Protein AF-B0WUN4-F1 (afdb_monomer)

Foldseek 3Di:
DVLLVLLVVCLVCVVLLCPLCVLPVLLSLVLLVLLLVLLVVLLVLPDDDPPPDDPDDQRDDPNDTDPDPVVVVVCCCVPVVPPPPDPDSVVSNVVSSVSSVVSSVVSVVCVVDNDDDDPSSSVSSVVSSVSSCVVSVD

pLDDT: mean 80.89, std 12.35, range [46.59, 95.5]

Radius of gyration: 15.7 Å; Cα contacts (8 Å, |Δi|>4): 94; chains: 1; bounding box: 38×24×43 Å

Secondary structure (DSSP, 8-state):
-HHHHHHHHHHHHHHHHHTTGGGGHHHHHHHHHHHHHHHHHHHHTTS----PPP-PPPEEETTEEESSHHHHHHHHHHHTTTS---TTHHHHHHHHHHHHHHHHHHHHHHHHH-----HHHHHHHHHHHHHHHHHH--

Organism: Culex quinquefasciatus (NCBI:txid7176)

Mean predicted aligned error: 7.73 Å

Sequence (138 aa):
DEVIKQSRKFLDEFDSLLLHKELYRSLFLYTLESVRDDVVKLLQRFISLPTEPFQHGAIECCGISFEGKKEYTNHYQHVHNLKAVQSVTLCEMKLALAKIAIFQRTIHGYLRAGNLSSCEMIYFLKQVLKKLNNTIDF

Solvent-accessible surface area (backbone atoms only — not comparable to full-atom values): 8225 Å² total; per-residue (Å²): 109,70,62,48,53,42,41,48,52,49,58,75,45,41,68,70,49,54,76,62,35,81,88,44,41,61,66,49,49,52,53,48,51,56,42,40,53,53,51,50,60,52,46,52,75,80,43,95,62,86,80,75,75,81,79,76,71,74,47,60,54,96,92,40,75,36,96,45,72,67,62,45,51,50,49,44,56,62,69,56,62,71,73,69,86,62,92,52,70,56,55,54,45,52,50,33,53,49,53,52,48,54,45,43,51,47,53,51,51,37,69,74,74,58,86,79,86,50,75,66,42,54,50,42,51,51,54,46,46,51,55,42,50,70,58,68,82,105

Structure (mmCIF, N/CA/C/O backbone):
data_AF-B0WUN4-F1
#
_entry.id   AF-B0WUN4-F1
#
loop_
_atom_site.group_PDB
_atom_site.id
_atom_site.type_symbol
_atom_site.label_atom_id
_atom_site.label_alt_id
_atom_site.label_comp_id
_atom_site.label_asym_id
_atom_site.label_entity_id
_atom_site.label_seq_id
_atom_site.pdbx_PDB_ins_code
_atom_site.Cartn_x
_atom_site.Cartn_y
_atom_site.Cartn_z
_atom_site.occupancy
_atom_site.B_iso_or_equiv
_atom_site.auth_seq_id
_atom_site.auth_comp_id
_atom_site.auth_asym_id
_atom_site.auth_atom_id
_atom_site.pdbx_PDB_model_num
ATOM 1 N N . ASP A 1 1 ? 3.374 -7.869 -16.562 1.00 82.00 1 ASP A N 1
ATOM 2 C CA . ASP A 1 1 ? 4.137 -7.627 -15.324 1.00 82.00 1 ASP A CA 1
ATOM 3 C C . ASP A 1 1 ? 3.173 -7.676 -14.141 1.00 82.00 1 ASP A C 1
ATOM 5 O O . ASP A 1 1 ? 2.115 -7.052 -14.210 1.00 82.00 1 ASP A O 1
ATOM 9 N N . GLU A 1 2 ? 3.485 -8.464 -13.112 1.00 89.69 2 GLU A N 1
ATOM 10 C CA . GLU A 1 2 ? 2.607 -8.668 -11.952 1.00 89.69 2 GLU A CA 1
ATOM 11 C C . GLU A 1 2 ? 2.456 -7.391 -11.111 1.00 89.69 2 GLU A C 1
ATOM 13 O O . GLU A 1 2 ? 1.362 -7.130 -10.616 1.00 89.69 2 GLU A O 1
ATOM 18 N N . VAL A 1 3 ? 3.487 -6.536 -11.021 1.00 91.00 3 VAL A N 1
ATOM 19 C CA . VAL A 1 3 ? 3.372 -5.260 -10.289 1.00 91.00 3 VAL A CA 1
ATOM 20 C C . VAL A 1 3 ? 2.348 -4.355 -10.952 1.00 91.00 3 VAL A C 1
ATOM 22 O O . VAL A 1 3 ? 1.458 -3.847 -10.282 1.00 91.00 3 VAL A O 1
ATOM 25 N N . ILE A 1 4 ? 2.414 -4.210 -12.278 1.00 92.56 4 ILE A N 1
ATOM 26 C CA . ILE A 1 4 ? 1.467 -3.389 -13.048 1.00 92.56 4 ILE A CA 1
ATOM 27 C C . ILE A 1 4 ? 0.032 -3.875 -12.829 1.00 92.56 4 ILE A C 1
ATOM 29 O O . ILE A 1 4 ? -0.871 -3.075 -12.580 1.00 92.56 4 ILE A O 1
ATOM 33 N N . LYS A 1 5 ? -0.176 -5.194 -12.899 1.00 94.62 5 LYS A N 1
ATOM 34 C CA . LYS A 1 5 ? -1.486 -5.820 -12.699 1.00 94.62 5 LYS A CA 1
ATOM 35 C C . LYS A 1 5 ? -2.023 -5.567 -11.290 1.00 94.62 5 LYS A C 1
ATOM 37 O O . LYS A 1 5 ? -3.175 -5.163 -11.145 1.00 94.62 5 LYS A O 1
ATOM 42 N N . GLN A 1 6 ? -1.200 -5.776 -10.264 1.00 94.62 6 GLN A N 1
ATOM 43 C CA . GLN A 1 6 ? -1.613 -5.588 -8.874 1.00 94.62 6 GLN A CA 1
ATOM 44 C C . GLN A 1 6 ? -1.797 -4.109 -8.522 1.00 94.62 6 GLN A C 1
ATOM 46 O O . GLN A 1 6 ? -2.730 -3.791 -7.795 1.00 94.62 6 GLN A O 1
ATOM 51 N N . SER A 1 7 ? -0.996 -3.194 -9.076 1.00 93.38 7 SER A N 1
ATOM 52 C CA . SER A 1 7 ? -1.190 -1.749 -8.900 1.00 93.38 7 SER A CA 1
ATOM 53 C C . SER A 1 7 ? -2.503 -1.262 -9.510 1.00 93.38 7 SER A C 1
ATOM 55 O O . SER A 1 7 ? -3.209 -0.500 -8.859 1.00 93.38 7 SER A O 1
ATOM 57 N N . ARG A 1 8 ? -2.872 -1.722 -10.717 1.00 94.25 8 ARG A N 1
ATOM 58 C CA . ARG A 1 8 ? -4.189 -1.412 -11.309 1.00 94.25 8 ARG A CA 1
ATOM 59 C C . ARG A 1 8 ? -5.323 -1.926 -10.443 1.00 94.25 8 ARG A C 1
ATOM 61 O O . ARG A 1 8 ? -6.168 -1.149 -10.023 1.00 94.25 8 ARG A O 1
ATOM 68 N N . LYS A 1 9 ? -5.273 -3.213 -10.096 1.00 93.50 9 LYS A N 1
ATOM 69 C CA . LYS A 1 9 ? -6.289 -3.833 -9.246 1.00 93.50 9 LYS A CA 1
ATOM 70 C C . LYS A 1 9 ? -6.431 -3.105 -7.907 1.00 93.50 9 LYS A C 1
ATOM 72 O O . LYS A 1 9 ? -7.543 -2.874 -7.450 1.00 93.50 9 LYS A O 1
ATOM 77 N N . PHE A 1 10 ? -5.312 -2.725 -7.292 1.00 92.44 10 PHE A N 1
ATOM 78 C CA . PHE A 1 10 ? -5.317 -1.968 -6.047 1.00 92.44 10 PHE A CA 1
ATOM 79 C C . PHE A 1 10 ? -5.990 -0.604 -6.214 1.00 92.44 10 PHE A C 1
ATOM 81 O O . PHE A 1 10 ? -6.792 -0.241 -5.366 1.00 92.44 10 PHE A O 1
ATOM 88 N N . LEU A 1 11 ? -5.711 0.123 -7.303 1.00 92.00 11 LEU A N 1
ATOM 89 C CA . LEU A 1 11 ? -6.340 1.414 -7.607 1.00 92.00 11 LEU A CA 1
ATOM 90 C C . LEU A 1 11 ? -7.850 1.297 -7.828 1.00 92.00 11 LEU A C 1
ATOM 92 O O . LEU A 1 11 ? -8.598 2.092 -7.253 1.00 92.00 11 LEU A O 1
ATOM 96 N N . ASP A 1 12 ? -8.267 0.312 -8.625 1.00 92.38 12 ASP A N 1
ATOM 97 C CA . ASP A 1 12 ? -9.668 0.063 -8.980 1.00 92.38 12 ASP A CA 1
ATOM 98 C C . ASP A 1 12 ? -10.495 -0.307 -7.744 1.00 92.38 12 ASP A C 1
ATOM 100 O O . ASP A 1 12 ? -11.625 0.140 -7.569 1.00 92.38 12 ASP A O 1
ATOM 104 N N . GLU A 1 13 ? -9.914 -1.103 -6.845 1.00 89.06 13 GLU A N 1
ATOM 105 C CA . GLU A 1 13 ? -10.585 -1.542 -5.625 1.00 89.06 13 GLU A CA 1
ATOM 106 C C . GLU A 1 13 ? -10.420 -0.546 -4.467 1.00 89.06 13 GLU A C 1
ATOM 108 O O . GLU A 1 13 ? -11.121 -0.677 -3.464 1.00 89.06 13 GLU A O 1
ATOM 113 N N . PHE A 1 14 ? -9.538 0.453 -4.576 1.00 86.81 14 PHE A N 1
ATOM 114 C CA . PHE A 1 14 ? -9.107 1.275 -3.442 1.00 86.81 14 PHE A CA 1
ATOM 115 C C . PHE A 1 14 ? -10.263 1.961 -2.715 1.00 86.81 14 PHE A C 1
ATOM 117 O O . PHE A 1 14 ? -10.326 1.910 -1.493 1.00 86.81 14 PHE A O 1
ATOM 124 N N . ASP A 1 15 ? -11.207 2.551 -3.449 1.00 82.75 15 ASP A N 1
ATOM 125 C CA . ASP A 1 15 ? -12.328 3.272 -2.831 1.00 82.75 15 ASP A CA 1
ATOM 126 C C . ASP A 1 15 ? -13.252 2.314 -2.070 1.00 82.75 15 ASP A C 1
ATOM 128 O O . ASP A 1 15 ? -13.751 2.647 -0.998 1.00 82.75 15 ASP A O 1
ATOM 132 N N . SER A 1 16 ? -13.386 1.074 -2.556 1.00 81.75 16 SER A N 1
ATOM 133 C CA . SER A 1 16 ? -14.114 0.024 -1.838 1.00 81.75 16 SER A CA 1
ATOM 134 C C . SER A 1 16 ? -13.403 -0.419 -0.555 1.00 81.75 16 SER A C 1
ATOM 136 O O . SER A 1 16 ? -14.066 -0.790 0.411 1.00 8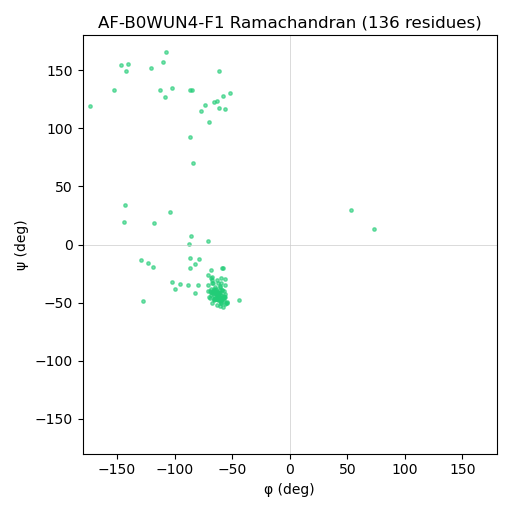1.75 16 SER A O 1
ATOM 138 N N . LEU A 1 17 ? -12.066 -0.327 -0.498 1.00 79.44 17 LEU A N 1
ATOM 139 C CA . LEU A 1 17 ? -11.302 -0.611 0.723 1.00 79.44 17 LEU A CA 1
ATOM 140 C C . LEU A 1 17 ? -11.582 0.428 1.818 1.00 79.44 17 LEU A C 1
ATOM 142 O O . LEU A 1 17 ? -11.479 0.103 2.998 1.00 79.44 17 LEU A O 1
ATOM 146 N N . LEU A 1 18 ? -11.940 1.661 1.440 1.00 77.50 18 LEU A N 1
ATOM 147 C CA . LEU A 1 18 ? -12.175 2.765 2.374 1.00 77.50 18 LEU A CA 1
ATOM 148 C C . LEU A 1 18 ? -13.573 2.760 3.006 1.00 77.50 18 LEU A C 1
ATOM 150 O O . LEU A 1 18 ? -13.759 3.413 4.032 1.00 77.50 18 LEU A O 1
ATOM 154 N N . LEU A 1 19 ? -14.541 2.028 2.440 1.00 70.94 19 LEU A N 1
ATOM 155 C CA . LEU A 1 19 ? -15.954 2.054 2.859 1.00 70.94 19 LEU A CA 1
ATOM 156 C C . LEU A 1 19 ? -16.176 1.735 4.347 1.00 70.94 19 LEU A C 1
ATOM 158 O O . LEU A 1 19 ? -17.111 2.252 4.950 1.00 70.94 19 LEU A O 1
ATOM 162 N N . HIS A 1 20 ? -15.303 0.928 4.956 1.00 64.31 20 HIS A N 1
ATOM 163 C CA . HIS A 1 20 ? -15.442 0.484 6.351 1.00 64.31 20 HIS A CA 1
ATOM 164 C C . HIS A 1 20 ? -14.292 0.951 7.253 1.00 64.31 20 HIS A C 1
ATOM 166 O O . HIS A 1 20 ? -14.078 0.387 8.328 1.00 64.31 20 HIS A O 1
ATOM 172 N N . LYS A 1 21 ? -13.539 1.979 6.829 1.00 65.94 21 LYS A N 1
ATOM 173 C CA . LYS A 1 21 ? -12.326 2.428 7.530 1.00 65.94 21 LYS A CA 1
ATOM 174 C C . LYS A 1 21 ? -12.588 2.928 8.954 1.00 65.94 21 LYS A C 1
ATOM 176 O O . LYS A 1 21 ? -11.747 2.719 9.816 1.00 65.94 21 LYS A O 1
ATOM 181 N N . GLU A 1 22 ? -13.745 3.537 9.228 1.00 63.88 22 GLU A N 1
ATOM 182 C CA . GLU A 1 22 ? -14.013 4.218 10.509 1.00 63.88 22 GLU A CA 1
ATOM 183 C C . GLU A 1 22 ? -14.110 3.266 11.709 1.00 63.88 22 GLU A C 1
ATOM 185 O O . GLU A 1 22 ? -13.710 3.628 12.811 1.00 63.88 22 GLU A O 1
ATOM 190 N N . LEU A 1 23 ? -14.561 2.022 11.510 1.00 59.84 23 LEU A N 1
ATOM 191 C CA . LEU A 1 23 ? -14.624 1.037 12.599 1.00 59.84 23 LEU A CA 1
ATOM 192 C C . LEU A 1 23 ? -13.228 0.605 13.072 1.00 59.84 23 LEU A C 1
ATOM 194 O O . LEU A 1 23 ? -13.076 0.124 14.193 1.00 59.84 23 LEU A O 1
ATOM 198 N N . TYR A 1 24 ? -12.215 0.777 12.217 1.00 64.69 24 TYR A N 1
ATOM 199 C CA . TYR A 1 24 ? -10.881 0.201 12.372 1.00 64.69 24 TYR A CA 1
ATOM 200 C C . TYR A 1 24 ? -9.774 1.149 11.907 1.00 64.69 24 TYR A C 1
ATOM 202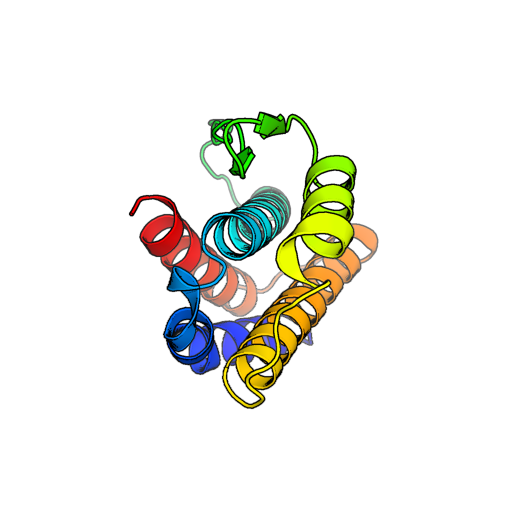 O O . TYR A 1 24 ? -8.742 0.721 11.380 1.00 64.69 24 TYR A O 1
ATOM 210 N N . ARG A 1 25 ? -10.012 2.447 12.115 1.00 71.69 25 ARG A N 1
ATOM 211 C CA . ARG A 1 25 ? -9.272 3.547 11.495 1.00 71.69 25 ARG A CA 1
ATOM 212 C C . ARG A 1 25 ? -7.772 3.455 11.744 1.00 71.69 25 ARG A C 1
ATOM 214 O O . ARG A 1 25 ? -7.021 3.452 10.776 1.00 71.69 25 ARG A O 1
ATOM 221 N N . SER A 1 26 ? -7.338 3.278 12.993 1.00 72.88 26 SER A N 1
ATOM 222 C CA . SER A 1 26 ? -5.906 3.229 13.328 1.00 72.88 26 SER A CA 1
ATOM 223 C C . SER A 1 26 ? -5.178 2.054 12.655 1.00 72.88 26 SER A C 1
ATOM 225 O O . SER A 1 26 ? -4.116 2.247 12.071 1.00 72.88 26 SER A O 1
ATOM 227 N N . LEU A 1 27 ? -5.764 0.846 12.646 1.00 76.44 27 LEU A N 1
ATOM 228 C CA . LEU A 1 27 ? -5.149 -0.333 12.011 1.00 76.44 27 LEU A CA 1
ATOM 229 C C . LEU A 1 27 ? -5.097 -0.184 10.498 1.00 76.44 27 LEU A C 1
ATOM 231 O O . LEU A 1 27 ? -4.116 -0.564 9.854 1.00 76.44 27 LEU A O 1
ATOM 235 N N . PHE A 1 28 ? -6.173 0.343 9.932 1.00 79.62 28 PHE A N 1
ATOM 236 C CA . PHE A 1 28 ? -6.294 0.535 8.504 1.00 79.62 28 PHE A CA 1
ATOM 237 C C . PHE A 1 28 ? -5.309 1.597 8.000 1.00 79.62 28 PHE A C 1
ATOM 239 O O . PHE A 1 28 ? -4.526 1.303 7.097 1.00 79.62 28 PHE A O 1
ATOM 246 N N . LEU A 1 29 ? -5.279 2.777 8.630 1.00 81.31 29 LEU A N 1
ATOM 247 C CA . LEU A 1 29 ? -4.344 3.860 8.307 1.00 81.31 29 LEU A CA 1
ATOM 248 C C . LEU A 1 29 ? -2.897 3.393 8.419 1.00 81.31 29 LEU A C 1
ATOM 250 O O . LEU A 1 29 ? -2.142 3.521 7.460 1.00 81.31 29 LEU A O 1
ATOM 254 N N . TYR A 1 30 ? -2.548 2.728 9.518 1.00 81.00 30 TYR A N 1
ATOM 255 C CA . TYR A 1 30 ? -1.201 2.204 9.696 1.00 81.00 30 TYR A CA 1
ATOM 256 C C . TYR A 1 30 ? -0.807 1.177 8.618 1.00 81.00 30 TYR A C 1
ATOM 258 O O . TYR A 1 30 ? 0.331 1.117 8.143 1.00 81.00 30 TYR A O 1
ATOM 266 N N . THR A 1 31 ? -1.759 0.345 8.188 1.00 84.94 31 THR A N 1
ATOM 267 C CA . THR A 1 31 ? -1.520 -0.601 7.092 1.00 84.94 31 THR A CA 1
ATOM 268 C C . THR A 1 31 ? -1.273 0.138 5.772 1.00 84.94 31 THR A C 1
ATOM 270 O O . THR A 1 31 ? -0.378 -0.258 5.024 1.00 84.94 31 THR A O 1
ATOM 273 N N . LEU A 1 32 ? -2.012 1.217 5.495 1.00 88.62 32 LEU A N 1
ATOM 274 C CA . LEU A 1 32 ? -1.802 2.050 4.310 1.00 88.62 32 LEU A CA 1
ATOM 275 C C . LEU A 1 32 ? -0.464 2.796 4.346 1.00 88.62 32 LEU A C 1
ATOM 277 O O . LEU A 1 32 ? 0.222 2.818 3.327 1.00 88.62 32 LEU A O 1
ATOM 281 N N . GLU A 1 33 ? -0.056 3.340 5.493 1.00 87.25 33 GLU A N 1
ATOM 282 C CA . GLU A 1 33 ? 1.255 3.980 5.682 1.00 87.25 33 GLU A CA 1
ATOM 283 C C . GLU A 1 33 ? 2.400 3.017 5.370 1.00 87.25 33 GLU A C 1
ATOM 285 O O . GLU A 1 33 ? 3.297 3.332 4.588 1.00 87.25 33 GLU A O 1
ATOM 290 N N . SER A 1 34 ? 2.317 1.792 5.892 1.00 88.12 34 SER A N 1
ATOM 291 C CA . SER A 1 34 ? 3.306 0.753 5.612 1.00 88.12 34 SER A CA 1
ATOM 292 C C . SER A 1 34 ? 3.409 0.442 4.112 1.00 88.12 34 SER A C 1
ATOM 294 O O . SER A 1 34 ? 4.510 0.240 3.605 1.00 88.12 34 SER A O 1
ATOM 296 N N . VAL A 1 35 ? 2.286 0.421 3.386 1.00 92.00 35 VAL A N 1
ATOM 297 C CA . VAL A 1 35 ? 2.281 0.219 1.928 1.00 92.00 35 VAL A CA 1
ATOM 298 C C . VAL A 1 35 ? 2.826 1.439 1.190 1.00 92.00 35 VAL A C 1
ATOM 300 O O . VAL A 1 35 ? 3.570 1.277 0.223 1.00 92.00 35 VAL A O 1
ATOM 303 N N . ARG A 1 36 ? 2.487 2.651 1.641 1.00 91.88 36 ARG A N 1
ATOM 304 C CA . ARG A 1 36 ? 2.995 3.920 1.098 1.00 91.88 36 ARG A CA 1
ATOM 305 C C . ARG A 1 36 ? 4.519 3.924 1.112 1.00 91.88 36 ARG A C 1
ATOM 307 O O . ARG A 1 36 ? 5.133 4.156 0.075 1.00 91.88 36 ARG A O 1
ATOM 314 N N . ASP A 1 37 ? 5.115 3.578 2.247 1.00 90.00 37 ASP A N 1
ATOM 315 C CA . ASP A 1 37 ? 6.562 3.453 2.415 1.00 90.00 37 ASP A CA 1
ATOM 316 C C . ASP A 1 37 ? 7.193 2.465 1.431 1.00 90.00 37 ASP A C 1
ATOM 318 O O . ASP A 1 37 ? 8.222 2.756 0.820 1.00 90.00 37 ASP A O 1
ATOM 322 N N . ASP A 1 38 ? 6.581 1.294 1.258 1.00 92.94 38 ASP A N 1
ATOM 323 C CA . ASP A 1 38 ? 7.081 0.274 0.336 1.00 92.94 38 ASP A CA 1
ATOM 324 C C . ASP A 1 38 ? 7.009 0.745 -1.126 1.00 92.94 38 ASP A C 1
ATOM 326 O O . ASP A 1 38 ? 7.939 0.515 -1.904 1.00 92.94 38 ASP A O 1
ATOM 330 N N . VAL A 1 39 ? 5.938 1.453 -1.500 1.00 92.62 39 VAL A N 1
ATOM 331 C CA . VAL A 1 39 ? 5.776 2.048 -2.835 1.00 92.62 39 VAL A CA 1
ATOM 332 C C . VAL A 1 39 ? 6.790 3.171 -3.069 1.00 92.62 39 VAL A C 1
ATOM 334 O O . VAL A 1 39 ? 7.388 3.222 -4.145 1.00 92.62 39 VAL A O 1
ATOM 337 N N . VAL A 1 40 ? 7.037 4.035 -2.077 1.00 91.69 40 VAL A N 1
ATOM 338 C CA . VAL A 1 40 ? 8.076 5.079 -2.148 1.00 91.69 40 VAL A CA 1
ATOM 339 C C . VAL A 1 40 ? 9.449 4.449 -2.350 1.00 91.69 40 VAL A C 1
ATOM 341 O O . VAL A 1 40 ? 10.148 4.818 -3.292 1.00 91.69 40 VAL A O 1
ATOM 344 N N . LYS A 1 41 ? 9.811 3.453 -1.530 1.00 91.31 41 LYS A N 1
ATOM 345 C CA . LYS A 1 41 ? 11.084 2.724 -1.653 1.00 91.31 41 LYS A CA 1
ATOM 346 C C . LYS A 1 41 ? 11.247 2.100 -3.033 1.00 91.31 41 LYS A C 1
ATOM 348 O O . LYS A 1 41 ? 12.343 2.111 -3.587 1.00 91.31 41 LYS A O 1
ATOM 353 N N . LEU A 1 42 ? 10.170 1.547 -3.595 1.00 91.50 42 LEU A N 1
ATOM 354 C CA . LEU A 1 42 ? 10.208 0.947 -4.923 1.00 91.50 42 LEU A CA 1
ATOM 355 C C . LEU A 1 42 ? 10.400 2.003 -6.015 1.00 91.50 42 LEU A C 1
ATOM 357 O O . LEU A 1 42 ? 11.245 1.826 -6.888 1.00 91.50 42 LEU A O 1
ATOM 361 N N . LEU A 1 43 ? 9.657 3.108 -5.961 1.00 90.94 43 LEU A N 1
ATOM 362 C CA . LEU A 1 43 ? 9.795 4.203 -6.921 1.00 90.94 43 LEU A CA 1
ATOM 363 C C . LEU A 1 43 ? 11.189 4.844 -6.860 1.00 90.94 43 LEU A C 1
ATOM 365 O O . LEU A 1 43 ? 11.781 5.079 -7.909 1.00 90.94 43 LEU A O 1
ATOM 369 N N . GLN A 1 44 ? 11.748 5.049 -5.664 1.00 90.44 44 GLN A N 1
ATOM 370 C CA . GLN A 1 44 ? 13.090 5.615 -5.465 1.00 90.44 44 GLN A CA 1
ATOM 371 C C . GLN A 1 44 ? 14.212 4.808 -6.138 1.00 90.44 44 GLN A C 1
ATOM 373 O O . GLN A 1 44 ? 15.279 5.356 -6.401 1.00 90.44 44 GLN A O 1
ATOM 378 N N . ARG A 1 45 ? 13.992 3.525 -6.462 1.00 89.00 45 ARG A N 1
ATOM 379 C CA . ARG A 1 45 ? 14.965 2.731 -7.235 1.00 89.00 45 ARG A CA 1
ATOM 380 C C . ARG A 1 45 ? 15.064 3.137 -8.698 1.00 89.00 45 ARG A C 1
ATOM 382 O O . ARG A 1 45 ? 16.086 2.880 -9.323 1.00 89.00 45 ARG A O 1
ATOM 389 N N . PHE A 1 46 ? 13.995 3.699 -9.251 1.00 88.12 46 PHE A N 1
ATOM 390 C CA . PHE A 1 46 ? 13.863 3.930 -10.689 1.00 88.12 46 PHE A CA 1
ATOM 391 C C . PHE A 1 46 ? 13.711 5.405 -11.047 1.00 88.12 46 PHE A C 1
ATOM 393 O O . PHE A 1 46 ? 13.948 5.782 -12.192 1.00 88.12 46 PHE A O 1
ATOM 400 N N . ILE A 1 47 ? 13.315 6.243 -10.088 1.00 86.62 47 ILE A N 1
ATOM 401 C CA . ILE A 1 47 ? 13.139 7.681 -10.270 1.00 86.62 47 ILE A CA 1
ATOM 402 C C . ILE A 1 47 ? 13.637 8.453 -9.047 1.00 86.62 47 ILE A C 1
ATOM 404 O O . ILE A 1 47 ? 13.624 7.949 -7.926 1.00 86.62 47 ILE A O 1
ATOM 408 N N . SER A 1 48 ? 14.003 9.717 -9.248 1.00 79.25 48 SER A N 1
ATOM 409 C CA . SER A 1 48 ? 14.241 10.647 -8.143 1.00 79.25 48 SER A CA 1
ATOM 410 C C . SER A 1 48 ? 12.907 11.062 -7.514 1.00 79.25 48 SER A C 1
ATOM 412 O O . SER A 1 48 ? 12.045 11.629 -8.188 1.00 79.25 48 SER A O 1
ATOM 414 N N . LEU A 1 49 ? 12.738 10.782 -6.223 1.00 72.94 49 LEU A N 1
ATOM 415 C CA . LEU A 1 49 ? 11.642 11.285 -5.391 1.00 72.94 49 LEU A CA 1
ATOM 416 C C . LEU A 1 49 ? 12.220 12.081 -4.215 1.00 72.94 49 LEU A C 1
ATOM 418 O O . LEU A 1 49 ? 13.326 11.753 -3.777 1.00 72.94 49 LEU A O 1
ATOM 422 N N . PRO A 1 50 ? 11.486 13.074 -3.674 1.00 66.69 50 PRO A N 1
ATOM 423 C CA . PRO A 1 50 ? 11.849 13.707 -2.411 1.00 66.69 50 PRO A CA 1
ATOM 424 C C . PRO A 1 50 ? 12.078 12.637 -1.337 1.00 66.69 50 PRO A C 1
ATOM 426 O O . PRO A 1 50 ? 11.271 11.720 -1.178 1.00 66.69 50 PRO A O 1
ATOM 429 N N . THR A 1 51 ? 13.207 12.723 -0.642 1.00 58.81 51 THR A N 1
ATOM 430 C CA . THR A 1 51 ? 13.623 11.785 0.412 1.00 58.81 51 THR A CA 1
ATOM 431 C C . THR A 1 51 ? 13.066 12.139 1.782 1.00 58.81 51 THR A C 1
ATOM 433 O O . THR A 1 51 ? 13.460 11.509 2.761 1.00 58.81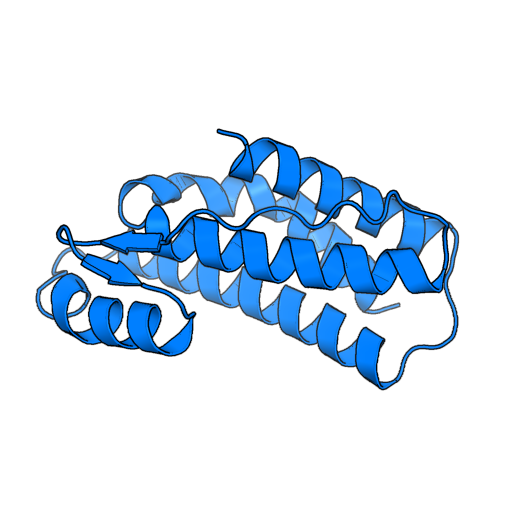 51 THR A O 1
ATOM 436 N N . GLU A 1 52 ? 12.174 13.128 1.871 1.00 60.78 52 GLU A N 1
ATOM 437 C CA . GLU A 1 52 ? 11.588 13.530 3.144 1.00 60.78 52 GLU A CA 1
ATOM 438 C C . GLU A 1 52 ? 10.921 12.316 3.800 1.00 60.78 52 GLU A C 1
ATOM 440 O O . GLU A 1 52 ? 10.011 11.712 3.218 1.00 60.78 52 GLU A O 1
ATOM 445 N N . PRO A 1 53 ? 11.412 11.892 4.977 1.00 56.78 53 PRO A N 1
ATOM 446 C CA . PRO A 1 53 ? 10.813 10.781 5.678 1.00 56.78 53 PRO A CA 1
ATOM 447 C C . PRO A 1 53 ? 9.417 11.220 6.093 1.00 56.78 53 PRO A C 1
ATOM 449 O O . PRO A 1 53 ? 9.250 12.216 6.797 1.00 56.78 53 PRO A O 1
ATOM 452 N N . PHE A 1 54 ? 8.409 10.472 5.660 1.00 59.53 54 PHE A N 1
ATOM 453 C CA . PHE A 1 54 ? 7.077 10.653 6.204 1.00 59.53 54 PHE A CA 1
ATOM 454 C C . PHE A 1 54 ? 7.144 10.343 7.695 1.00 59.53 54 PHE A C 1
ATOM 456 O O . PHE A 1 54 ? 7.510 9.232 8.100 1.00 59.53 54 PHE A O 1
ATOM 463 N N . GLN A 1 55 ? 6.855 11.353 8.507 1.00 59.53 55 GLN A N 1
ATOM 464 C CA . GLN A 1 55 ? 6.763 11.182 9.943 1.00 59.53 55 GLN A CA 1
ATOM 465 C C . GLN A 1 55 ? 5.509 10.365 10.214 1.00 59.53 55 GLN A C 1
ATOM 467 O O . GLN A 1 55 ? 4.393 10.857 10.080 1.00 59.53 55 GLN A O 1
ATOM 472 N N . HIS A 1 56 ? 5.707 9.093 10.549 1.00 57.38 56 HIS A N 1
ATOM 473 C CA . HIS A 1 56 ? 4.617 8.270 11.042 1.00 57.38 56 HIS A CA 1
ATOM 474 C C . HIS A 1 56 ? 4.147 8.895 12.353 1.00 57.38 56 HIS A C 1
ATOM 476 O O . HIS A 1 56 ? 4.955 9.099 13.265 1.00 57.38 56 HIS A O 1
ATOM 482 N N . GLY A 1 57 ? 2.861 9.229 12.438 1.00 61.59 57 GLY A N 1
ATOM 483 C CA . GLY A 1 57 ? 2.264 9.596 13.714 1.00 61.59 57 GLY A CA 1
ATOM 484 C C . GLY A 1 57 ? 2.360 8.419 14.684 1.00 61.59 57 GLY A C 1
ATOM 485 O O . GLY A 1 57 ? 2.341 7.257 14.268 1.00 61.59 57 GLY A O 1
ATOM 486 N N . ALA A 1 58 ? 2.467 8.700 15.984 1.00 66.31 58 ALA A N 1
ATOM 487 C CA . ALA A 1 58 ? 2.310 7.653 16.986 1.00 66.31 58 ALA A CA 1
ATOM 488 C C . ALA A 1 58 ? 0.926 7.007 16.806 1.00 66.31 58 ALA A C 1
ATOM 490 O O . ALA A 1 58 ? -0.086 7.706 16.729 1.00 66.31 58 ALA A O 1
ATOM 491 N N . ILE A 1 59 ? 0.873 5.678 16.699 1.00 69.94 59 ILE A N 1
ATOM 492 C CA . ILE A 1 59 ? -0.403 4.984 16.516 1.00 69.94 59 ILE A CA 1
ATOM 493 C C . ILE A 1 59 ? -1.084 4.947 17.875 1.00 69.94 59 ILE A C 1
ATOM 495 O O . ILE A 1 59 ? -0.590 4.278 18.776 1.00 69.94 59 ILE A O 1
ATOM 499 N N . GLU A 1 60 ? -2.221 5.611 18.032 1.00 73.19 60 GLU A N 1
ATOM 500 C CA . GLU A 1 60 ? -2.973 5.566 19.286 1.00 73.19 60 GLU A CA 1
ATOM 501 C C . GLU A 1 60 ? -4.183 4.640 19.196 1.00 73.19 60 GLU A C 1
ATOM 503 O O . GLU A 1 60 ? -4.946 4.638 18.221 1.00 73.19 60 GLU A O 1
ATOM 508 N N . CYS A 1 61 ? -4.359 3.821 20.231 1.00 75.06 61 CYS A N 1
ATOM 509 C CA . CYS A 1 61 ? -5.516 2.953 20.392 1.00 75.06 61 CYS A CA 1
ATOM 510 C C . CYS A 1 61 ? -5.771 2.680 21.871 1.00 75.06 61 CYS A C 1
ATOM 512 O O . CYS A 1 61 ? -4.843 2.410 22.625 1.00 75.06 61 CYS A O 1
ATOM 514 N N . CYS A 1 62 ? -7.028 2.803 22.304 1.00 76.94 62 CYS A N 1
ATOM 515 C CA . CYS A 1 62 ? -7.407 2.710 23.721 1.00 76.94 62 CYS A CA 1
ATOM 516 C C . CYS A 1 62 ? -6.626 3.659 24.658 1.00 76.94 62 CYS A C 1
ATOM 518 O O . CYS A 1 62 ? -6.425 3.328 25.823 1.00 76.94 62 CYS A O 1
ATOM 520 N N . GLY A 1 63 ? -6.174 4.819 24.164 1.00 78.19 63 GLY A N 1
ATOM 521 C CA . GLY A 1 63 ? -5.334 5.750 24.933 1.00 78.19 63 GLY A CA 1
ATOM 522 C C . GLY A 1 63 ? -3.887 5.279 25.131 1.00 78.19 63 GLY A C 1
ATOM 523 O O . GLY 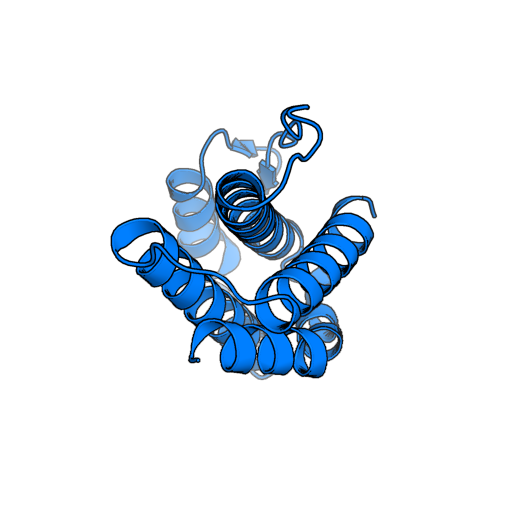A 1 63 ? -3.178 5.830 25.965 1.00 78.19 63 GLY A O 1
ATOM 524 N N . ILE A 1 64 ? -3.461 4.251 24.392 1.00 81.12 64 ILE A N 1
ATOM 525 C CA . ILE A 1 64 ? -2.092 3.735 24.370 1.00 81.12 64 ILE A CA 1
ATOM 526 C C . ILE A 1 64 ? -1.474 4.120 23.027 1.00 81.12 64 ILE A C 1
ATOM 528 O O . ILE A 1 64 ? -2.043 3.809 21.979 1.00 81.12 64 ILE A O 1
ATOM 532 N N . SER A 1 65 ? -0.313 4.767 23.058 1.00 81.88 65 SER A N 1
ATOM 533 C CA . SER A 1 65 ? 0.502 5.021 21.870 1.00 81.88 65 SER A CA 1
ATOM 534 C C . SER A 1 65 ? 1.414 3.816 21.611 1.00 81.88 65 SER A C 1
ATOM 536 O O . SER A 1 65 ? 2.052 3.303 22.529 1.00 81.88 65 SER A O 1
ATOM 538 N N . PHE A 1 66 ? 1.471 3.349 20.368 1.00 78.75 66 PHE A N 1
ATOM 539 C CA . PHE A 1 66 ? 2.277 2.210 19.939 1.00 78.75 66 PHE A CA 1
ATOM 540 C C . PHE A 1 66 ? 3.397 2.679 19.012 1.00 78.75 66 PHE A C 1
ATOM 542 O O . PHE A 1 66 ? 3.149 3.410 18.052 1.00 78.75 66 PHE A O 1
ATOM 549 N N . GLU A 1 67 ? 4.616 2.200 19.264 1.00 71.31 67 GLU A N 1
ATOM 550 C CA . GLU A 1 67 ? 5.795 2.523 18.451 1.00 71.31 67 GLU A CA 1
ATOM 551 C C . GLU A 1 67 ? 5.947 1.586 17.237 1.00 71.31 67 GLU A C 1
ATOM 553 O O . GLU A 1 67 ? 6.604 1.938 16.257 1.00 71.31 67 GLU A O 1
ATOM 558 N N . GLY A 1 68 ? 5.325 0.396 17.256 1.00 68.81 68 GLY A N 1
ATOM 559 C CA . GLY A 1 68 ? 5.514 -0.611 16.207 1.00 68.81 68 GLY A CA 1
ATOM 560 C C . GLY A 1 68 ? 4.274 -1.413 15.791 1.00 68.81 68 GLY A C 1
ATOM 561 O O . GLY A 1 68 ? 3.419 -1.775 16.603 1.00 68.81 68 GLY A O 1
ATOM 562 N N . LYS A 1 69 ? 4.247 -1.815 14.503 1.00 70.75 69 LYS A N 1
ATOM 563 C CA . LYS A 1 69 ? 3.204 -2.657 13.867 1.00 70.75 69 LYS A CA 1
ATOM 564 C C . LYS A 1 69 ? 2.784 -3.837 14.720 1.00 70.75 69 LYS A C 1
ATOM 566 O O . LYS A 1 69 ? 1.603 -4.155 14.809 1.00 70.75 69 LYS A O 1
ATOM 571 N N . LYS A 1 70 ? 3.773 -4.558 15.245 1.00 77.56 70 LYS A N 1
ATOM 572 C CA . LYS A 1 70 ? 3.572 -5.857 15.885 1.00 77.56 70 LYS A CA 1
ATOM 573 C C . LYS A 1 70 ? 2.832 -5.700 17.209 1.00 77.56 70 LYS A C 1
ATOM 575 O O . LYS A 1 70 ? 1.882 -6.432 17.457 1.00 77.56 70 LYS A O 1
ATOM 580 N N . GLU A 1 71 ? 3.242 -4.729 18.015 1.00 77.38 71 GLU A N 1
ATOM 581 C CA . GLU A 1 71 ? 2.641 -4.425 19.315 1.00 77.38 71 GLU A CA 1
ATOM 582 C C . GLU A 1 71 ? 1.210 -3.931 19.138 1.00 77.38 71 GLU A C 1
ATOM 584 O O . GLU A 1 71 ? 0.291 -4.475 19.748 1.00 77.38 71 GLU A O 1
ATOM 589 N N . TYR A 1 72 ? 1.014 -3.001 18.201 1.00 77.81 72 TYR A N 1
ATOM 590 C CA . TYR A 1 72 ? -0.306 -2.513 17.834 1.00 77.81 72 TYR A CA 1
ATOM 591 C C . TYR A 1 72 ? -1.224 -3.635 17.314 1.00 77.81 72 TYR A C 1
ATOM 593 O O . TYR A 1 72 ? -2.353 -3.790 17.774 1.00 77.81 72 TYR A O 1
ATOM 601 N N . THR A 1 73 ? -0.735 -4.466 16.384 1.00 75.56 73 THR A N 1
ATOM 602 C CA . THR A 1 73 ? -1.514 -5.581 15.810 1.00 75.56 73 THR A CA 1
ATOM 603 C C . THR A 1 73 ? -1.924 -6.577 16.892 1.00 75.56 73 THR A C 1
ATOM 605 O O . THR A 1 73 ? -3.069 -7.028 16.904 1.00 75.56 73 THR A O 1
ATOM 608 N N . ASN A 1 74 ? -1.018 -6.894 17.819 1.00 79.06 74 ASN A N 1
ATOM 609 C CA . ASN A 1 74 ? -1.299 -7.793 18.935 1.00 79.06 74 ASN A CA 1
ATOM 610 C C . ASN A 1 74 ? -2.345 -7.201 19.888 1.00 79.06 74 ASN A C 1
ATOM 612 O O . ASN A 1 74 ? -3.308 -7.888 20.226 1.00 79.06 74 ASN A O 1
ATOM 616 N N . HIS A 1 75 ? -2.195 -5.929 20.281 1.00 81.19 75 HIS A N 1
ATOM 617 C CA . HIS A 1 75 ? -3.193 -5.220 21.085 1.00 81.19 75 HIS A CA 1
ATOM 618 C C . HIS A 1 75 ? -4.560 -5.266 20.411 1.00 81.19 75 HIS A C 1
ATOM 620 O O . HIS A 1 75 ? -5.542 -5.688 21.013 1.00 81.19 75 HIS A O 1
ATOM 626 N N . TYR A 1 76 ? -4.615 -4.908 19.133 1.00 74.56 76 TYR A N 1
ATOM 627 C CA . TYR A 1 76 ? -5.860 -4.853 18.396 1.00 74.56 76 TYR A CA 1
ATOM 628 C C . TYR A 1 76 ? -6.539 -6.233 18.304 1.00 74.56 76 TYR A C 1
ATOM 630 O O . TYR A 1 76 ? -7.741 -6.366 18.554 1.00 74.56 76 TYR A O 1
ATOM 638 N N . GLN A 1 77 ? -5.772 -7.290 18.023 1.00 74.19 77 GLN A N 1
ATOM 639 C CA . GLN A 1 77 ? -6.283 -8.664 18.015 1.00 74.19 77 GLN A CA 1
ATOM 640 C C . GLN A 1 77 ? -6.776 -9.133 19.391 1.00 74.19 77 GLN A C 1
ATOM 642 O O . GLN A 1 77 ? -7.685 -9.955 19.467 1.00 74.19 77 GLN A O 1
ATOM 647 N N . HIS A 1 78 ? -6.198 -8.628 20.476 1.00 74.56 78 HIS A N 1
ATOM 648 C CA . HIS A 1 78 ? -6.568 -9.040 21.825 1.00 74.56 78 HIS A CA 1
ATOM 649 C C . HIS A 1 78 ? -7.719 -8.211 22.417 1.00 74.56 78 HIS A C 1
ATOM 651 O O . HIS A 1 78 ? -8.550 -8.737 23.148 1.00 74.56 78 HIS A O 1
ATOM 657 N N . VAL A 1 79 ? -7.795 -6.920 22.096 1.00 73.12 79 VAL A N 1
ATOM 658 C CA . VAL A 1 79 ? -8.723 -5.966 22.723 1.00 73.12 79 VAL A CA 1
ATOM 659 C C . VAL A 1 79 ? -9.955 -5.713 21.855 1.00 73.12 79 VAL A C 1
ATOM 661 O O . VAL A 1 79 ? -11.067 -5.643 22.375 1.00 73.12 79 VAL A O 1
ATOM 664 N N . HIS A 1 80 ? -9.793 -5.644 20.531 1.00 70.75 80 HIS A N 1
ATOM 665 C CA . HIS A 1 80 ? -10.883 -5.302 19.609 1.00 70.75 80 HIS A CA 1
ATOM 666 C C . HIS A 1 80 ? -11.472 -6.514 18.886 1.00 70.75 80 HIS A C 1
ATOM 668 O O . HIS A 1 80 ? -12.679 -6.558 18.649 1.00 70.75 80 HIS A O 1
ATOM 674 N N . ASN A 1 81 ? -10.670 -7.544 18.602 1.00 67.50 81 ASN A N 1
ATOM 675 C CA . ASN A 1 81 ? -11.191 -8.770 17.983 1.00 67.50 81 ASN A CA 1
ATOM 676 C C . ASN A 1 81 ? -11.908 -9.712 18.972 1.00 67.50 81 ASN A C 1
ATOM 678 O O . ASN A 1 81 ? -12.606 -10.616 18.518 1.00 67.50 81 ASN A O 1
ATOM 682 N N . LEU A 1 82 ? -11.796 -9.514 20.295 1.00 55.72 82 LEU A N 1
ATOM 683 C CA . LEU A 1 82 ? -12.362 -10.436 21.297 1.00 55.72 82 LEU A CA 1
ATOM 684 C C . LEU A 1 82 ? -13.826 -10.167 21.703 1.00 55.72 82 LEU A C 1
ATOM 686 O O . LEU A 1 82 ? -14.378 -10.940 22.481 1.00 55.72 82 LEU A O 1
ATOM 690 N N . LYS A 1 83 ? -14.506 -9.152 21.144 1.00 51.16 83 LYS A N 1
ATOM 691 C CA . LYS A 1 83 ? -15.968 -8.942 21.314 1.00 51.16 83 LYS A CA 1
ATOM 692 C C . LYS A 1 83 ? -16.698 -8.388 20.073 1.00 51.16 83 LYS A C 1
ATOM 694 O O . LYS A 1 83 ? -17.809 -7.880 20.196 1.00 51.16 83 LYS A O 1
ATOM 699 N N . ALA A 1 84 ? -16.129 -8.490 18.870 1.00 48.44 84 ALA A N 1
ATOM 700 C CA . ALA A 1 84 ? -16.758 -7.978 17.644 1.00 48.44 84 ALA A CA 1
ATOM 701 C C . ALA A 1 84 ? -17.764 -8.983 17.042 1.00 48.44 84 ALA A C 1
ATOM 703 O O . ALA A 1 84 ? -17.534 -9.591 15.997 1.00 48.44 84 ALA A O 1
ATOM 704 N N . VAL A 1 85 ? -18.888 -9.174 17.733 1.00 50.41 85 VAL A N 1
ATOM 705 C CA . VAL A 1 85 ? -20.072 -9.876 17.222 1.00 50.41 85 VAL A CA 1
ATOM 706 C C . VAL A 1 85 ? -20.939 -8.858 16.477 1.00 50.41 85 VAL A C 1
ATOM 708 O O . VAL A 1 85 ? -21.739 -8.181 17.108 1.00 50.41 85 VAL A O 1
ATOM 711 N N . GLN A 1 86 ? -20.743 -8.724 15.157 1.00 55.25 86 GLN A N 1
ATOM 712 C CA . GLN A 1 86 ? -21.744 -8.316 14.147 1.00 55.25 86 GLN A CA 1
ATOM 713 C C . GLN A 1 86 ? -21.120 -8.454 12.738 1.00 55.25 86 GLN A C 1
ATOM 715 O O . GLN A 1 86 ? -20.055 -7.920 12.443 1.00 55.25 86 GLN A O 1
ATOM 720 N N . SER A 1 87 ? -21.720 -9.294 11.894 1.00 64.56 87 SER A N 1
ATOM 721 C CA . SER A 1 87 ? -21.001 -10.276 11.063 1.00 64.56 87 SER A CA 1
ATOM 722 C C . SER A 1 87 ? -20.834 -9.961 9.565 1.00 64.56 87 SER A C 1
ATOM 724 O O . SER A 1 87 ? -20.697 -10.889 8.772 1.00 64.56 87 SER A O 1
ATOM 726 N N . VAL A 1 88 ? -20.804 -8.694 9.143 1.00 60.81 88 VAL A N 1
ATOM 727 C CA . VAL A 1 88 ? -20.585 -8.337 7.716 1.00 60.81 88 VAL A CA 1
ATOM 728 C C . VAL A 1 88 ? -19.446 -7.334 7.553 1.00 60.81 88 VAL A C 1
ATOM 730 O O . VAL A 1 88 ? -18.481 -7.613 6.843 1.00 60.81 88 VAL A O 1
ATOM 733 N N . THR A 1 89 ? -19.467 -6.259 8.339 1.00 65.69 89 THR A N 1
ATOM 734 C CA . THR A 1 89 ? -18.435 -5.209 8.342 1.00 65.69 89 THR A CA 1
ATOM 735 C C . THR A 1 89 ? -17.040 -5.739 8.695 1.00 65.69 89 THR A C 1
ATOM 737 O O . THR A 1 89 ? -16.038 -5.286 8.143 1.00 65.69 89 THR A O 1
ATOM 740 N N . LEU A 1 90 ? -16.949 -6.762 9.556 1.00 70.19 90 LEU A N 1
ATOM 741 C CA . LEU A 1 90 ? -15.687 -7.449 9.859 1.00 70.19 90 LEU A CA 1
ATOM 742 C C . LEU A 1 90 ? -15.158 -8.260 8.664 1.00 70.19 90 LEU A C 1
ATOM 744 O O . LEU A 1 90 ? -13.949 -8.314 8.444 1.00 70.19 90 LEU A O 1
ATOM 748 N N . CYS A 1 91 ? -16.038 -8.917 7.904 1.00 74.44 91 CYS A N 1
ATOM 749 C CA . CYS A 1 91 ? -15.640 -9.697 6.730 1.00 74.44 91 CYS A CA 1
ATOM 750 C C . CYS A 1 91 ? -15.134 -8.776 5.619 1.00 74.44 91 CYS A C 1
ATOM 752 O O . CYS A 1 91 ? -14.085 -9.048 5.040 1.00 74.44 91 CYS A O 1
ATOM 754 N N 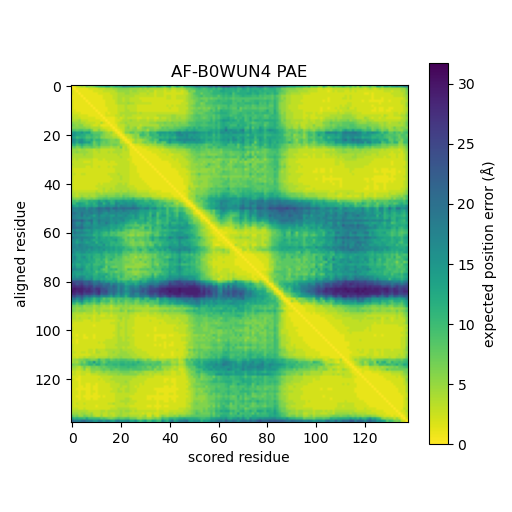. GLU A 1 92 ? -15.830 -7.665 5.379 1.00 74.50 92 GLU A N 1
ATOM 755 C CA . GLU A 1 92 ? -15.438 -6.640 4.408 1.00 74.50 92 GLU A CA 1
ATOM 756 C C . GLU A 1 92 ? -14.098 -5.996 4.788 1.00 74.50 92 GLU A C 1
ATOM 758 O O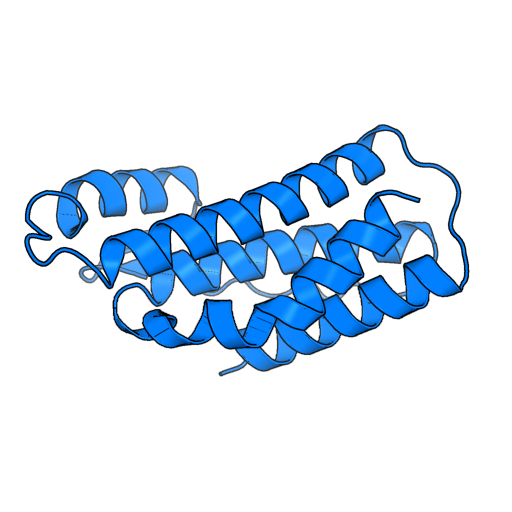 . GLU A 1 92 ? -13.211 -5.866 3.946 1.00 74.50 92 GLU A O 1
ATOM 763 N N . MET A 1 93 ? -13.884 -5.702 6.073 1.00 76.25 93 MET A N 1
ATOM 764 C CA . MET A 1 93 ? -12.603 -5.201 6.575 1.00 76.25 93 MET A CA 1
ATOM 765 C C . MET A 1 93 ? -11.476 -6.234 6.449 1.00 76.25 93 MET A C 1
ATOM 767 O O . MET A 1 93 ? -10.399 -5.911 5.948 1.00 76.25 93 MET A O 1
ATOM 771 N N . LYS A 1 94 ? -11.690 -7.487 6.870 1.00 79.19 94 LYS A N 1
ATOM 772 C CA . LYS A 1 94 ? -10.686 -8.554 6.711 1.00 79.19 94 LYS A CA 1
ATOM 773 C C . LYS A 1 94 ? -10.336 -8.764 5.244 1.00 79.19 94 LYS A C 1
ATOM 775 O O . LYS A 1 94 ? -9.166 -8.958 4.921 1.00 79.19 94 LYS A O 1
ATOM 780 N N . LEU A 1 95 ? -11.331 -8.690 4.363 1.00 83.75 95 LEU A N 1
ATOM 781 C CA . LEU A 1 95 ? -11.129 -8.730 2.923 1.00 83.75 95 LEU A CA 1
ATOM 782 C C . LEU A 1 95 ? -10.295 -7.533 2.452 1.00 83.75 95 LEU A C 1
ATOM 784 O O . LEU A 1 95 ? -9.344 -7.729 1.697 1.00 83.75 95 LEU A O 1
ATOM 788 N N . ALA A 1 96 ? -10.593 -6.321 2.924 1.00 84.56 96 ALA A N 1
ATOM 789 C CA . ALA A 1 96 ? -9.823 -5.131 2.586 1.00 84.56 96 ALA A CA 1
ATOM 790 C C . ALA A 1 96 ? -8.357 -5.253 3.034 1.00 84.56 96 ALA A C 1
ATOM 792 O O . ALA A 1 96 ? -7.446 -5.089 2.222 1.00 84.56 96 ALA A O 1
ATOM 793 N N . LEU A 1 97 ? -8.110 -5.650 4.285 1.00 85.25 97 LEU A N 1
ATOM 794 C CA . LEU A 1 97 ? -6.763 -5.905 4.802 1.00 85.25 97 LEU A CA 1
ATOM 795 C C . LEU A 1 97 ? -6.042 -7.012 4.024 1.00 85.25 97 LEU A C 1
ATOM 797 O O . LEU A 1 97 ? -4.852 -6.887 3.741 1.00 85.25 97 LEU A O 1
ATOM 801 N N . ALA A 1 98 ? -6.745 -8.078 3.636 1.00 88.69 98 ALA A N 1
ATOM 802 C CA . ALA A 1 98 ? -6.171 -9.147 2.827 1.00 88.69 98 ALA A CA 1
ATOM 803 C C . ALA A 1 98 ? -5.759 -8.649 1.433 1.00 88.69 98 ALA A C 1
ATOM 805 O O . ALA A 1 98 ? -4.667 -8.977 0.966 1.00 88.69 98 ALA A O 1
ATOM 806 N N . LYS A 1 99 ? -6.588 -7.822 0.785 1.00 90.62 99 LYS A N 1
ATOM 807 C CA . LYS A 1 99 ? -6.276 -7.192 -0.507 1.00 90.62 99 LYS A CA 1
ATOM 808 C C . LYS A 1 99 ? -5.062 -6.270 -0.405 1.00 90.62 99 LYS A C 1
ATOM 810 O O . LYS A 1 99 ? -4.151 -6.378 -1.226 1.00 90.62 99 LYS A O 1
ATOM 815 N N . ILE A 1 100 ? -4.998 -5.442 0.640 1.00 90.69 100 ILE A N 1
ATOM 816 C CA . ILE A 1 100 ? -3.835 -4.588 0.915 1.00 90.69 100 ILE A CA 1
ATOM 817 C C . ILE A 1 100 ? -2.580 -5.446 1.132 1.00 90.69 100 ILE A C 1
ATOM 819 O O . ILE A 1 100 ? -1.535 -5.169 0.548 1.00 90.69 100 ILE A O 1
ATOM 823 N N . AL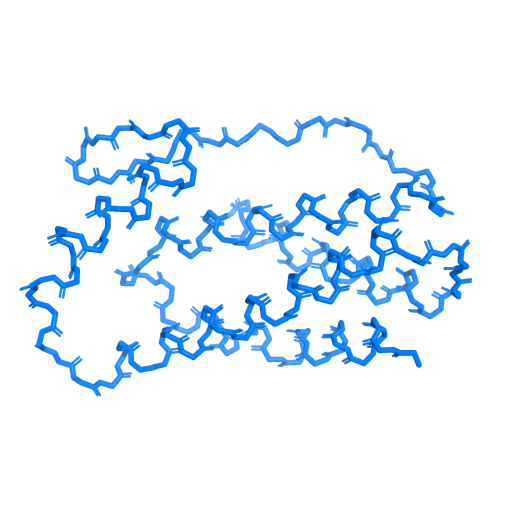A A 1 101 ? -2.680 -6.539 1.894 1.00 90.75 101 ALA A N 1
ATOM 824 C CA . ALA A 1 101 ? -1.561 -7.446 2.137 1.00 90.75 101 ALA A CA 1
ATOM 825 C C . ALA A 1 101 ? -1.074 -8.162 0.864 1.00 90.75 101 ALA A C 1
ATOM 827 O O . ALA A 1 101 ? 0.128 -8.375 0.706 1.00 90.75 101 ALA A O 1
ATOM 828 N N . ILE A 1 102 ? -1.972 -8.533 -0.055 1.00 93.25 102 ILE A N 1
ATOM 829 C CA . ILE A 1 102 ? -1.601 -9.109 -1.360 1.00 93.25 102 ILE A CA 1
ATOM 830 C C . ILE A 1 102 ? -0.801 -8.094 -2.179 1.00 93.25 102 ILE A C 1
ATOM 832 O O . ILE A 1 102 ? 0.268 -8.425 -2.702 1.00 93.25 102 ILE A O 1
ATOM 836 N N . PHE A 1 103 ? -1.283 -6.851 -2.247 1.00 94.62 103 PHE A N 1
ATOM 837 C CA . PHE A 1 103 ? -0.564 -5.782 -2.929 1.00 94.62 103 PHE A CA 1
ATOM 838 C C . PHE A 1 103 ? 0.810 -5.543 -2.286 1.00 94.62 103 PHE A C 1
ATOM 840 O O . PHE A 1 103 ? 1.826 -5.568 -2.980 1.00 94.62 103 PHE A O 1
ATOM 847 N N . GLN A 1 104 ? 0.872 -5.447 -0.955 1.00 94.44 104 GLN A N 1
ATOM 848 C CA . GLN A 1 104 ? 2.121 -5.261 -0.215 1.00 94.44 104 GLN A CA 1
ATOM 849 C C . GLN A 1 104 ? 3.141 -6.374 -0.493 1.00 94.44 104 GLN A C 1
ATOM 851 O O . GLN A 1 104 ? 4.306 -6.094 -0.774 1.00 94.44 104 GLN A O 1
ATOM 856 N N . ARG A 1 105 ? 2.712 -7.643 -0.489 1.00 94.69 105 ARG A N 1
ATOM 857 C CA . ARG A 1 105 ? 3.586 -8.780 -0.832 1.00 94.69 105 ARG A CA 1
ATOM 858 C C . ARG A 1 105 ? 4.132 -8.682 -2.251 1.00 94.69 105 ARG A C 1
ATOM 860 O O . ARG A 1 105 ? 5.277 -9.060 -2.476 1.00 94.69 105 ARG A O 1
ATOM 867 N N . THR A 1 106 ? 3.337 -8.175 -3.189 1.00 94.88 106 THR A N 1
ATOM 868 C CA . THR A 1 106 ? 3.775 -7.972 -4.576 1.00 94.88 106 THR A CA 1
ATOM 869 C C . THR A 1 106 ? 4.891 -6.930 -4.642 1.00 94.88 106 THR A C 1
ATOM 871 O O . THR A 1 106 ? 5.934 -7.184 -5.244 1.00 94.88 106 THR A O 1
ATOM 874 N N . ILE A 1 107 ? 4.720 -5.799 -3.950 1.00 95.50 107 ILE A N 1
ATOM 875 C CA . ILE A 1 107 ? 5.746 -4.753 -3.846 1.00 95.50 107 ILE A CA 1
ATOM 876 C C . ILE A 1 107 ? 7.013 -5.292 -3.172 1.00 95.50 107 ILE A C 1
ATOM 878 O O . ILE A 1 107 ? 8.109 -5.097 -3.691 1.00 95.50 107 ILE A O 1
ATOM 882 N N . HIS A 1 108 ? 6.889 -6.037 -2.069 1.00 94.44 108 HIS A N 1
ATOM 883 C CA . HIS A 1 108 ? 8.031 -6.676 -1.399 1.00 94.44 108 HIS A CA 1
ATOM 884 C C . HIS A 1 108 ? 8.751 -7.687 -2.284 1.00 94.44 108 HIS A C 1
ATOM 886 O O . HIS A 1 108 ? 9.980 -7.719 -2.292 1.00 94.44 108 HIS A O 1
ATOM 892 N N . GLY A 1 109 ? 8.010 -8.505 -3.032 1.00 92.88 109 GLY A N 1
ATOM 893 C CA . GLY A 1 109 ? 8.585 -9.441 -3.993 1.00 92.88 109 GLY A CA 1
ATOM 894 C C . GLY A 1 109 ? 9.438 -8.711 -5.028 1.00 92.88 109 GLY A C 1
ATOM 895 O O . GLY A 1 109 ? 10.587 -9.088 -5.262 1.00 92.88 109 GLY A O 1
ATOM 896 N N . TYR A 1 110 ? 8.925 -7.603 -5.565 1.00 93.25 110 TYR A N 1
ATOM 897 C CA . TYR A 1 110 ? 9.670 -6.792 -6.523 1.00 93.25 110 TYR A CA 1
ATOM 898 C C . TYR A 1 110 ? 10.860 -6.066 -5.898 1.00 93.25 110 TYR A C 1
ATOM 900 O O . TYR A 1 110 ? 11.940 -6.038 -6.477 1.00 93.25 110 TYR A O 1
ATOM 908 N N . LEU A 1 111 ? 10.720 -5.537 -4.682 1.00 90.88 111 LEU A N 1
ATOM 909 C CA . LEU A 1 111 ? 11.844 -4.965 -3.941 1.00 90.88 111 LEU A CA 1
ATOM 910 C C . LEU A 1 111 ? 12.957 -6.000 -3.696 1.00 90.88 111 LEU A C 1
ATOM 912 O O . LEU A 1 111 ? 14.125 -5.632 -3.603 1.00 90.88 111 LEU A O 1
ATOM 916 N N . ARG A 1 112 ? 12.651 -7.293 -3.603 1.00 91.69 112 ARG A N 1
ATOM 917 C CA . ARG A 1 112 ? 13.681 -8.326 -3.410 1.00 91.69 112 ARG A CA 1
ATOM 918 C C . ARG A 1 112 ? 14.360 -8.755 -4.707 1.00 91.69 112 ARG A C 1
ATOM 920 O O . ARG A 1 112 ? 15.569 -8.948 -4.693 1.00 91.69 112 ARG A O 1
ATOM 927 N N . ALA A 1 113 ? 13.604 -8.921 -5.790 1.00 88.12 113 ALA A N 1
ATOM 928 C CA . ALA A 1 113 ? 14.093 -9.595 -6.999 1.00 88.12 113 ALA A CA 1
ATOM 929 C C . ALA A 1 113 ? 14.005 -8.766 -8.294 1.00 88.12 113 ALA A C 1
ATOM 931 O O . ALA A 1 113 ? 14.623 -9.131 -9.290 1.00 88.12 113 ALA A O 1
ATOM 932 N N . GLY A 1 114 ? 13.238 -7.676 -8.310 1.00 86.56 114 GLY A N 1
ATOM 933 C CA . GLY A 1 114 ? 13.016 -6.846 -9.492 1.00 86.56 114 GLY A CA 1
ATOM 934 C C . GLY A 1 114 ? 14.113 -5.800 -9.694 1.00 86.56 114 GLY A C 1
ATOM 935 O O . GLY A 1 114 ? 14.498 -5.093 -8.760 1.00 86.56 114 GLY A O 1
ATOM 936 N N . ASN A 1 115 ? 14.603 -5.693 -10.928 1.00 86.38 115 ASN A N 1
ATOM 937 C CA . ASN A 1 115 ? 15.723 -4.828 -11.316 1.00 86.38 115 ASN A CA 1
ATOM 938 C C . ASN A 1 115 ? 15.436 -3.924 -12.527 1.00 86.38 115 ASN A C 1
ATOM 940 O O . ASN A 1 115 ? 16.202 -3.002 -12.790 1.00 86.38 115 ASN A O 1
ATOM 944 N N . LEU A 1 116 ? 14.355 -4.176 -13.260 1.00 89.06 116 LEU A N 1
ATOM 945 C CA . LEU A 1 116 ? 13.921 -3.358 -14.387 1.00 89.06 116 LEU A CA 1
ATOM 946 C C . LEU A 1 116 ? 12.675 -2.567 -14.001 1.00 89.06 116 LEU A C 1
ATOM 948 O O . LEU A 1 116 ? 12.043 -2.837 -12.991 1.00 89.06 116 LEU A O 1
ATOM 952 N N . SER A 1 117 ? 12.327 -1.564 -14.794 1.00 89.56 117 SER A N 1
ATOM 953 C CA . SER A 1 117 ? 11.033 -0.898 -14.685 1.00 89.56 117 SER A CA 1
ATOM 954 C C . SER A 1 117 ? 10.579 -0.458 -16.068 1.00 89.56 117 SER A C 1
ATOM 956 O O . SER A 1 117 ? 11.396 -0.251 -16.967 1.00 89.56 117 SER A O 1
ATOM 958 N N . SER A 1 118 ? 9.268 -0.331 -16.246 1.00 91.75 118 SER A N 1
ATOM 959 C CA . SER A 1 118 ? 8.673 0.290 -17.428 1.00 91.75 118 SER A CA 1
ATOM 960 C C . SER A 1 118 ? 8.036 1.626 -17.049 1.00 91.75 118 SER A C 1
ATOM 962 O O . SER A 1 118 ? 7.642 1.836 -15.898 1.00 91.75 118 SER A O 1
ATOM 964 N N . CYS A 1 119 ? 7.869 2.527 -18.023 1.00 90.81 119 CYS A N 1
ATOM 965 C CA . CYS A 1 119 ? 7.140 3.782 -17.806 1.00 90.81 119 CYS A CA 1
ATOM 966 C C . CYS A 1 119 ? 5.721 3.531 -17.277 1.00 90.81 119 CYS A C 1
ATOM 968 O O . CYS A 1 119 ? 5.230 4.278 -16.434 1.00 90.81 119 CYS A O 1
ATOM 970 N N . GLU A 1 120 ? 5.086 2.450 -17.731 1.00 93.12 120 GLU A N 1
ATOM 971 C CA . GLU A 1 120 ? 3.760 2.034 -17.286 1.00 93.12 120 GLU A CA 1
ATOM 972 C C . GLU A 1 120 ? 3.751 1.620 -15.804 1.00 93.12 120 GLU A C 1
ATOM 974 O O . GLU A 1 120 ? 2.884 2.051 -15.046 1.00 93.12 120 GLU A O 1
ATOM 979 N N . MET A 1 121 ? 4.746 0.848 -15.355 1.00 92.06 121 MET A N 1
ATOM 980 C CA . MET A 1 121 ? 4.902 0.490 -13.942 1.00 92.06 121 MET A CA 1
ATOM 981 C C . MET A 1 121 ? 5.098 1.728 -13.067 1.00 92.06 121 MET A C 1
ATOM 983 O O . MET A 1 121 ? 4.413 1.881 -12.056 1.00 92.06 121 MET A O 1
ATOM 987 N N . ILE A 1 122 ? 5.987 2.637 -13.476 1.00 92.56 122 ILE A N 1
ATOM 988 C CA . ILE A 1 122 ? 6.230 3.894 -12.758 1.00 92.56 122 ILE A CA 1
ATOM 989 C C . ILE A 1 122 ? 4.941 4.722 -12.683 1.00 92.56 122 ILE A C 1
ATOM 991 O O . ILE A 1 122 ? 4.620 5.260 -11.624 1.00 92.56 122 ILE A O 1
ATOM 995 N N . TYR A 1 123 ? 4.187 4.805 -13.783 1.00 93.62 123 TYR A N 1
ATOM 996 C CA . TYR A 1 123 ? 2.916 5.521 -13.833 1.00 93.62 123 TYR A CA 1
ATOM 997 C C . TYR A 1 123 ? 1.920 4.975 -12.803 1.00 93.62 123 TYR A C 1
ATOM 999 O O . TYR A 1 123 ? 1.442 5.733 -11.959 1.00 93.62 123 TYR A O 1
ATOM 1007 N N . PHE A 1 124 ? 1.653 3.665 -12.800 1.00 95.06 124 PHE A N 1
ATOM 1008 C CA . PHE A 1 124 ? 0.690 3.089 -11.858 1.00 95.06 124 PHE A CA 1
ATOM 1009 C C . PHE A 1 124 ? 1.145 3.198 -10.401 1.00 95.06 124 PHE A C 1
ATOM 1011 O O . PHE A 1 124 ? 0.330 3.514 -9.537 1.00 95.06 124 PHE A O 1
ATOM 1018 N N . LEU A 1 125 ? 2.435 3.017 -10.116 1.00 94.50 125 LEU A N 1
ATOM 1019 C CA . LEU A 1 125 ? 2.966 3.190 -8.763 1.00 94.50 125 LEU A CA 1
ATOM 1020 C C . LEU A 1 125 ? 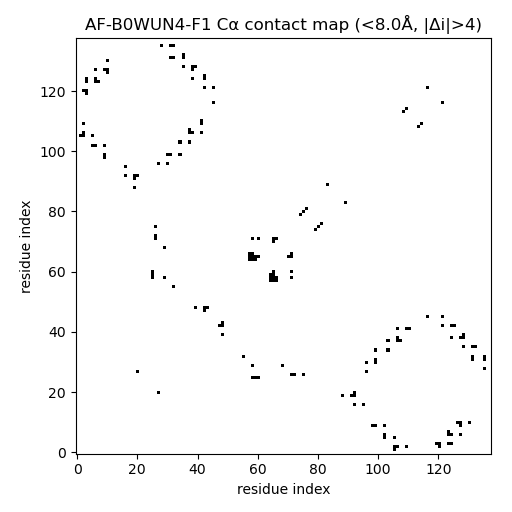2.841 4.640 -8.268 1.00 94.50 125 LEU A C 1
ATOM 1022 O O . LEU A 1 125 ? 2.494 4.850 -7.107 1.00 94.50 125 LEU A O 1
ATOM 1026 N N . LYS A 1 126 ? 3.042 5.645 -9.133 1.00 93.38 126 LYS A N 1
ATOM 1027 C CA . LYS A 1 126 ? 2.791 7.058 -8.787 1.00 93.38 126 LYS A CA 1
ATOM 1028 C C . LYS A 1 126 ? 1.320 7.319 -8.468 1.00 93.38 126 LYS A C 1
ATOM 1030 O O . LYS A 1 126 ? 1.023 8.041 -7.520 1.00 93.38 126 LYS A O 1
ATOM 1035 N N . GLN A 1 127 ? 0.405 6.722 -9.229 1.00 94.31 127 GLN A N 1
ATOM 1036 C CA . GLN A 1 127 ? -1.031 6.849 -8.973 1.00 94.31 127 GLN A CA 1
ATOM 1037 C C . GLN A 1 127 ? -1.421 6.207 -7.636 1.00 94.31 127 GLN A C 1
ATOM 1039 O O . GLN A 1 127 ? -2.183 6.801 -6.874 1.00 94.31 127 GLN A O 1
ATOM 1044 N N . VAL A 1 128 ? -0.857 5.034 -7.321 1.00 94.19 128 VAL A N 1
ATOM 1045 C CA . VAL A 1 128 ? -1.036 4.378 -6.015 1.00 94.19 128 VAL A CA 1
ATOM 1046 C C . VAL A 1 128 ? -0.527 5.279 -4.895 1.00 94.19 128 VAL A C 1
ATOM 1048 O O . VAL A 1 128 ? -1.266 5.541 -3.949 1.00 94.19 128 VAL A O 1
ATOM 1051 N N . LEU A 1 129 ? 0.697 5.803 -5.021 1.00 92.50 129 LEU A N 1
ATOM 1052 C CA . LEU A 1 129 ? 1.284 6.703 -4.029 1.00 92.50 129 LEU A CA 1
ATOM 1053 C C . LEU A 1 129 ? 0.408 7.940 -3.794 1.00 92.50 129 LEU A C 1
ATOM 1055 O O . LEU A 1 129 ? 0.142 8.292 -2.650 1.00 92.50 129 LEU A O 1
ATOM 1059 N N . LYS A 1 130 ? -0.101 8.557 -4.867 1.00 90.75 130 LYS A N 1
ATOM 1060 C CA . LYS A 1 130 ? -1.008 9.705 -4.772 1.00 90.75 130 LYS A CA 1
ATOM 1061 C C . LYS A 1 130 ? -2.285 9.367 -3.996 1.00 90.75 130 LYS A C 1
ATOM 1063 O O . LYS A 1 130 ? -2.679 10.138 -3.129 1.00 90.75 130 LYS A O 1
ATOM 1068 N N . LYS A 1 131 ? -2.929 8.227 -4.284 1.00 90.50 131 LYS A N 1
ATOM 1069 C CA . LYS A 1 131 ? -4.130 7.789 -3.547 1.00 90.50 131 LYS A CA 1
ATOM 1070 C C . LYS A 1 131 ? -3.837 7.530 -2.068 1.00 90.50 131 LYS A C 1
ATOM 1072 O O . LYS A 1 131 ? -4.644 7.914 -1.225 1.00 90.50 131 LYS A O 1
ATOM 1077 N N . LEU A 1 132 ? -2.698 6.906 -1.762 1.00 90.44 132 LEU A N 1
ATOM 1078 C CA . LEU A 1 132 ? -2.279 6.636 -0.386 1.00 90.44 132 LEU A CA 1
ATOM 1079 C C . LEU A 1 132 ? -2.054 7.935 0.394 1.00 90.44 132 LEU A C 1
ATOM 1081 O O . LEU A 1 132 ? -2.679 8.100 1.435 1.00 90.44 132 LEU A O 1
ATOM 1085 N N . ASN A 1 133 ? -1.258 8.873 -0.134 1.00 87.44 133 ASN A N 1
ATOM 1086 C CA . ASN A 1 133 ? -1.014 10.171 0.510 1.00 87.44 133 ASN A CA 1
ATOM 1087 C C . ASN A 1 133 ? -2.330 10.912 0.777 1.00 87.44 133 ASN A C 1
ATOM 1089 O O . ASN A 1 133 ? -2.643 11.217 1.919 1.00 87.44 133 ASN A O 1
ATOM 1093 N N . ASN A 1 134 ? -3.178 11.053 -0.249 1.00 85.00 134 ASN A N 1
ATOM 1094 C CA . ASN A 1 134 ? -4.481 11.711 -0.120 1.00 85.00 134 ASN A CA 1
ATOM 1095 C C . ASN A 1 134 ? -5.412 11.068 0.922 1.00 85.00 134 ASN A C 1
ATOM 1097 O O . ASN A 1 134 ? -6.390 11.690 1.315 1.00 85.00 134 ASN A O 1
ATOM 1101 N N . THR A 1 135 ? -5.187 9.809 1.297 1.00 84.00 135 THR A N 1
ATOM 1102 C CA . THR A 1 135 ? -6.019 9.099 2.278 1.00 84.00 135 THR A CA 1
ATOM 1103 C C . THR A 1 135 ? -5.439 9.163 3.683 1.00 84.00 135 THR A C 1
ATOM 1105 O O . THR A 1 135 ? -6.205 9.159 4.639 1.00 84.00 135 THR A O 1
ATOM 1108 N N . ILE A 1 136 ? -4.111 9.165 3.799 1.00 80.38 136 ILE A N 1
ATOM 1109 C CA . ILE A 1 136 ? -3.394 9.203 5.077 1.00 80.38 136 ILE A CA 1
ATOM 1110 C C . ILE A 1 136 ? -3.346 10.635 5.623 1.00 80.38 136 ILE A C 1
ATOM 1112 O O . ILE A 1 136 ? -3.463 10.819 6.827 1.00 80.38 136 ILE A O 1
ATOM 1116 N N . ASP A 1 137 ? -3.248 11.643 4.751 1.00 69.06 137 ASP A N 1
ATOM 1117 C CA . ASP A 1 137 ? -3.212 13.062 5.135 1.00 69.06 137 ASP A CA 1
ATOM 1118 C C . ASP A 1 137 ? -4.577 13.598 5.665 1.00 69.06 137 ASP A C 1
ATOM 1120 O O . ASP A 1 137 ? -4.690 14.789 5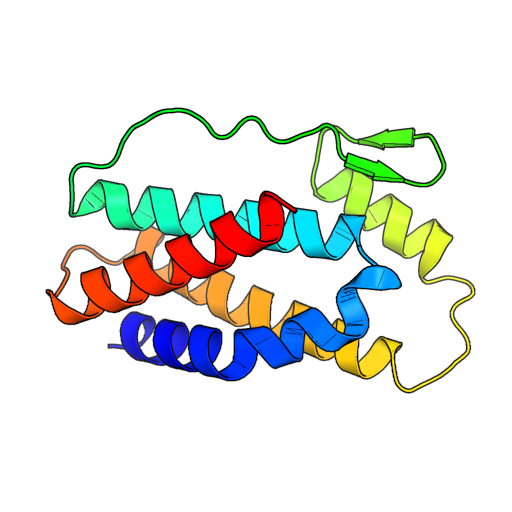.955 1.00 69.06 137 ASP A O 1
ATOM 1124 N N . PHE A 1 138 ? -5.613 12.746 5.790 1.00 46.59 138 PHE A N 1
ATOM 1125 C CA . PHE A 1 138 ? -6.997 13.055 6.222 1.00 46.59 138 PHE A CA 1
ATOM 1126 C C . PHE A 1 138 ? -7.433 12.277 7.482 1.00 46.59 138 PHE A C 1
ATOM 1128 O O . PHE A 1 138 ? -8.202 12.841 8.296 1.00 46.59 138 PHE A O 1
#